Protein AF-A0AA40RXY9-F1 (afdb_monomer)

Organism: Stutzerimonas stutzeri (NCBI:txid316)

pLDDT: mean 87.73, std 3.66, range [74.12, 93.94]

Nearest PDB structures (foldseek):
  8w6g-assembly1_B  TM=5.793E-01  e=2.146E+00  Homo sapiens

Foldseek 3Di:
DVVCVVVVPDPVCCCVPVPPPVVVVCVVQVVLCVVLQVVLVVCVVVCVLVVLLVVLLVVCLVPLPVSLVVLLQVLLVVLLADDGDSVLSNSCSRSLSNNVSSPNDNVCSVVSNVLSNVLSCQNYPVNVVVVCVVVVVDDPDPVSVVVSNVSSVVSD

Sequence (156 aa):
ILWSVIGLIPFNQVIQNVIAKPALNYGPTIIYIVFGSWFGRVLVDSGIAGSISAQTQKVGRKAPVLAAILVVLVTALIFSSAYGVGSVIAIGVILIPILLSIGVPKKVAIPAFTMAIGAPMYINVVLFNQIKAFFPSVNFSGKYLVFGLVAMSVQL

Structure (mmCIF, N/CA/C/O backbone):
data_AF-A0AA40RXY9-F1
#
_entry.id   AF-A0AA40RXY9-F1
#
loop_
_atom_site.group_PDB
_atom_site.id
_atom_site.type_symbol
_atom_site.label_atom_id
_atom_site.label_alt_id
_atom_site.label_comp_id
_atom_site.label_asym_id
_atom_site.label_entity_id
_atom_site.label_seq_id
_atom_site.pdbx_PDB_ins_code
_atom_site.Cartn_x
_atom_site.Cartn_y
_atom_site.Cartn_z
_atom_site.occupancy
_atom_site.B_iso_or_equiv
_atom_site.auth_seq_id
_atom_site.auth_comp_id
_atom_site.auth_asym_id
_atom_site.auth_atom_id
_atom_site.pdbx_PDB_model_num
ATOM 1 N N . ILE A 1 1 ? 15.538 -11.450 -19.236 1.00 74.12 1 ILE A N 1
ATOM 2 C CA . ILE A 1 1 ? 16.587 -12.419 -19.643 1.00 74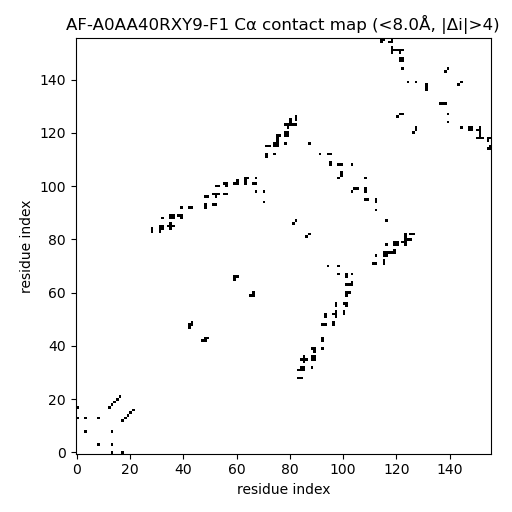.12 1 ILE A CA 1
ATOM 3 C C . ILE A 1 1 ? 16.067 -13.343 -20.739 1.00 74.12 1 ILE A C 1
ATOM 5 O O . ILE A 1 1 ? 16.526 -13.194 -21.859 1.00 74.12 1 ILE A O 1
ATOM 9 N N . LEU A 1 2 ? 15.067 -14.199 -20.484 1.00 80.38 2 LEU A N 1
ATOM 10 C CA . LEU A 1 2 ? 14.504 -15.103 -21.507 1.00 80.38 2 LEU A CA 1
ATOM 11 C C . LEU A 1 2 ? 14.048 -14.361 -22.783 1.00 80.38 2 LEU A C 1
ATOM 13 O O . LEU A 1 2 ? 14.459 -14.700 -23.885 1.00 80.38 2 LEU A O 1
ATOM 17 N N . TRP A 1 3 ? 13.306 -13.262 -22.619 1.00 78.12 3 TRP A N 1
ATOM 18 C CA . TRP A 1 3 ? 12.882 -12.381 -23.717 1.00 78.12 3 TRP A CA 1
ATOM 19 C C . TRP A 1 3 ? 14.036 -11.738 -24.497 1.00 78.12 3 TRP A C 1
ATOM 21 O O . TRP A 1 3 ? 13.909 -11.478 -25.686 1.00 78.12 3 TRP A O 1
ATOM 31 N N . SER A 1 4 ? 15.176 -11.505 -23.845 1.00 80.19 4 SER A N 1
ATOM 32 C CA . SER A 1 4 ? 16.367 -10.924 -24.472 1.00 80.19 4 SER A CA 1
ATOM 33 C C . SER A 1 4 ? 17.109 -11.944 -25.338 1.00 80.19 4 SER A C 1
ATOM 35 O O . SER A 1 4 ? 17.674 -11.573 -26.361 1.00 80.19 4 SER A O 1
ATOM 37 N N . VAL A 1 5 ? 17.065 -13.223 -24.941 1.00 78.69 5 VAL A N 1
ATOM 38 C CA . VAL A 1 5 ? 17.595 -14.352 -25.719 1.00 78.69 5 VAL A CA 1
ATOM 39 C C . VAL A 1 5 ? 16.705 -14.622 -26.934 1.00 78.69 5 VAL A C 1
ATOM 41 O O . VAL A 1 5 ? 17.213 -14.735 -28.043 1.00 78.69 5 VAL A O 1
ATOM 44 N N . ILE A 1 6 ? 15.380 -14.642 -26.745 1.00 85.44 6 ILE A N 1
ATOM 45 C CA . ILE A 1 6 ? 14.402 -14.817 -27.834 1.00 85.44 6 ILE A CA 1
ATOM 46 C C . ILE A 1 6 ? 14.488 -13.663 -28.845 1.00 85.44 6 ILE A C 1
ATOM 48 O O . ILE A 1 6 ? 14.419 -13.889 -30.047 1.00 85.44 6 ILE A O 1
ATOM 52 N N . GLY A 1 7 ? 14.680 -12.430 -28.370 1.00 83.88 7 GLY A N 1
ATOM 53 C CA . GLY A 1 7 ? 14.828 -11.244 -29.217 1.00 83.88 7 GLY A CA 1
ATOM 54 C C . GLY A 1 7 ? 16.205 -11.068 -29.866 1.00 83.88 7 GLY A C 1
ATOM 55 O O . GLY A 1 7 ? 16.419 -10.032 -30.487 1.00 83.88 7 GLY A O 1
ATOM 56 N N . LEU A 1 8 ? 17.138 -12.020 -29.695 1.00 85.00 8 LEU A N 1
ATOM 57 C CA . LEU A 1 8 ? 18.510 -11.974 -30.233 1.00 85.00 8 LEU A CA 1
ATOM 58 C C . LEU A 1 8 ? 19.233 -10.640 -29.951 1.00 85.00 8 LEU A C 1
ATOM 60 O O . LEU A 1 8 ? 19.991 -10.127 -30.775 1.00 85.00 8 LEU A O 1
ATOM 64 N N . ILE A 1 9 ? 18.988 -10.057 -28.774 1.00 84.19 9 ILE A N 1
ATOM 65 C CA . ILE A 1 9 ? 19.540 -8.750 -28.408 1.00 84.19 9 ILE A CA 1
ATOM 66 C C . ILE A 1 9 ? 21.034 -8.912 -28.072 1.00 84.19 9 I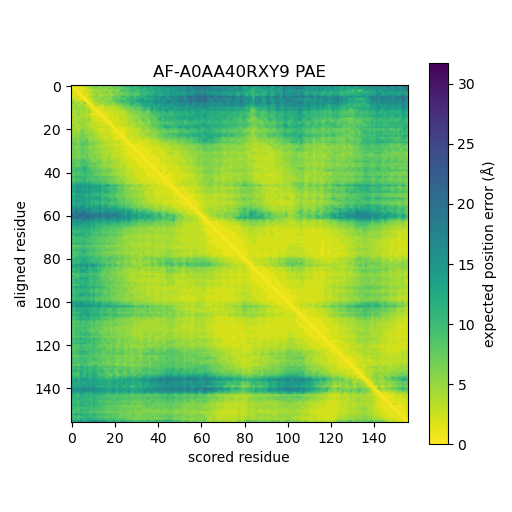LE A C 1
ATOM 68 O O . ILE A 1 9 ? 21.384 -9.814 -27.304 1.00 84.19 9 ILE A O 1
ATOM 72 N N . PRO A 1 10 ? 21.930 -8.034 -28.572 1.00 89.19 10 PRO A N 1
ATOM 73 C CA . PRO A 1 10 ? 23.359 -8.113 -28.284 1.00 89.19 10 PRO A CA 1
ATOM 74 C C . PRO A 1 10 ? 23.661 -8.135 -26.783 1.00 89.19 10 PRO A C 1
ATOM 76 O O . PRO A 1 10 ? 23.123 -7.327 -26.023 1.00 89.19 10 PRO A O 1
ATOM 79 N N . PHE A 1 11 ? 24.587 -8.999 -26.357 1.00 82.94 11 PHE A N 1
ATOM 80 C CA . PHE A 1 11 ? 24.911 -9.213 -24.939 1.00 82.94 11 PHE A CA 1
ATOM 81 C C . PHE A 1 11 ? 25.233 -7.914 -24.183 1.00 82.94 11 PHE A C 1
ATOM 83 O O . PHE A 1 11 ? 24.727 -7.690 -23.084 1.00 82.94 11 PHE A O 1
ATOM 90 N N . ASN A 1 12 ? 25.998 -7.010 -24.803 1.00 84.44 12 ASN A N 1
ATOM 91 C CA . ASN A 1 12 ? 26.328 -5.714 -24.207 1.00 84.44 12 ASN A CA 1
ATOM 92 C C . ASN A 1 12 ? 25.075 -4.849 -23.956 1.00 84.44 12 ASN A C 1
ATOM 94 O O . ASN A 1 12 ? 24.946 -4.221 -22.908 1.00 84.44 12 ASN A O 1
ATOM 98 N N . GLN A 1 13 ? 24.102 -4.864 -24.874 1.00 84.62 13 GLN A N 1
ATOM 99 C CA . GLN A 1 13 ? 22.838 -4.150 -24.678 1.00 84.62 13 GLN A CA 1
ATOM 100 C C . GLN A 1 13 ? 21.972 -4.798 -23.598 1.00 84.62 13 GLN A C 1
ATOM 102 O O . GLN A 1 13 ? 21.300 -4.083 -22.858 1.00 84.62 13 GLN A O 1
ATOM 107 N N . VAL A 1 14 ? 22.002 -6.127 -23.468 1.00 84.69 14 VAL A N 1
ATOM 108 C CA . VAL A 1 14 ? 21.292 -6.827 -22.389 1.00 84.69 14 VAL A CA 1
ATOM 109 C C . VAL A 1 14 ? 21.857 -6.423 -21.030 1.00 84.69 14 VAL A C 1
ATOM 111 O O . VAL A 1 14 ? 21.096 -6.022 -20.151 1.00 84.69 14 VAL A O 1
ATOM 114 N N . ILE A 1 15 ? 23.181 -6.448 -20.857 1.00 85.25 15 ILE A N 1
ATOM 115 C CA . ILE A 1 15 ? 23.797 -6.042 -19.589 1.00 85.25 15 ILE A CA 1
ATOM 116 C C . ILE A 1 15 ? 23.478 -4.581 -19.264 1.00 85.25 15 ILE A C 1
ATOM 118 O O . ILE A 1 15 ? 23.035 -4.285 -18.156 1.00 85.25 15 ILE A O 1
ATOM 122 N N . GLN A 1 16 ? 23.640 -3.671 -20.224 1.00 86.12 16 GLN A N 1
ATOM 123 C CA . GLN A 1 16 ? 23.435 -2.246 -19.971 1.00 86.12 16 GLN A CA 1
ATOM 124 C C . GLN A 1 16 ? 21.954 -1.903 -19.754 1.00 86.12 16 GLN A C 1
ATOM 126 O O . GLN A 1 16 ? 21.600 -1.319 -18.733 1.00 86.12 16 GLN A O 1
ATOM 131 N N . ASN A 1 17 ? 21.069 -2.284 -20.678 1.00 84.50 17 ASN A N 1
ATOM 132 C CA . ASN A 1 17 ? 19.687 -1.795 -20.698 1.00 84.50 17 ASN A CA 1
ATOM 133 C C . ASN A 1 17 ? 18.701 -2.670 -19.918 1.00 84.50 17 ASN A C 1
ATOM 135 O O . ASN A 1 17 ? 17.682 -2.153 -19.466 1.00 84.50 17 ASN A O 1
ATOM 139 N N . VAL A 1 18 ? 18.972 -3.969 -19.759 1.00 83.88 18 VAL A N 1
ATOM 140 C CA . VAL A 1 18 ? 18.055 -4.897 -19.069 1.00 83.88 18 VAL A CA 1
ATOM 141 C C . VAL A 1 18 ? 18.478 -5.130 -17.622 1.00 83.88 18 VAL A C 1
ATOM 143 O O . VAL A 1 18 ? 17.616 -5.326 -16.771 1.00 83.88 18 VAL A O 1
ATOM 146 N N . ILE A 1 19 ? 19.781 -5.101 -17.327 1.00 84.50 19 ILE A N 1
ATOM 147 C CA . ILE A 1 19 ? 20.300 -5.411 -15.988 1.00 84.50 19 ILE A CA 1
ATOM 148 C C . ILE A 1 19 ? 20.710 -4.133 -15.247 1.00 84.50 19 ILE A C 1
ATOM 150 O O . ILE A 1 19 ? 20.128 -3.812 -14.214 1.00 84.50 19 ILE A O 1
ATOM 154 N N . ALA A 1 20 ? 21.679 -3.379 -15.772 1.00 87.38 20 ALA A N 1
ATOM 155 C CA . ALA A 1 20 ? 22.292 -2.271 -15.040 1.00 87.38 20 ALA A CA 1
ATOM 156 C C . ALA A 1 20 ? 21.364 -1.054 -14.899 1.00 87.38 20 ALA A C 1
ATOM 158 O O . ALA A 1 20 ? 21.137 -0.567 -13.792 1.00 87.38 20 ALA A O 1
ATOM 159 N N . LYS A 1 21 ? 20.790 -0.565 -16.004 1.00 87.94 21 LYS A N 1
ATOM 160 C CA . LYS A 1 21 ? 19.987 0.671 -16.013 1.00 87.94 21 LYS A CA 1
ATOM 161 C C . LYS A 1 21 ? 18.729 0.587 -15.133 1.00 87.94 21 LYS A C 1
ATOM 163 O O . LYS A 1 21 ? 18.507 1.514 -14.355 1.00 87.94 21 LYS A O 1
ATOM 168 N N . PRO A 1 22 ? 17.930 -0.500 -15.168 1.00 83.50 22 PRO A N 1
ATOM 169 C CA . PRO A 1 22 ? 16.787 -0.642 -14.266 1.00 83.50 22 PRO A CA 1
ATOM 170 C C . PRO A 1 22 ? 17.202 -0.743 -12.795 1.00 83.50 22 PRO A C 1
ATOM 172 O O . PRO A 1 22 ? 16.541 -0.152 -11.947 1.00 83.50 22 PRO A O 1
ATOM 175 N N . ALA A 1 23 ? 18.310 -1.434 -12.493 1.00 84.81 23 ALA A N 1
ATOM 176 C CA . ALA A 1 23 ? 18.828 -1.538 -11.129 1.00 84.81 23 ALA A CA 1
ATOM 177 C C . ALA A 1 23 ? 19.258 -0.169 -10.575 1.00 84.81 23 ALA A C 1
ATOM 179 O O . ALA A 1 23 ? 18.910 0.175 -9.447 1.00 84.81 23 ALA A O 1
ATOM 180 N N . LEU A 1 24 ? 19.941 0.648 -11.384 1.00 86.75 24 LEU A N 1
ATOM 181 C CA . LEU A 1 24 ? 20.336 2.010 -11.009 1.00 86.75 24 LEU A CA 1
ATOM 182 C C . LEU A 1 24 ? 19.120 2.929 -10.810 1.00 86.75 24 LEU A C 1
ATOM 184 O O . LEU A 1 24 ? 19.065 3.689 -9.844 1.00 86.75 24 LEU A O 1
ATOM 188 N N . ASN A 1 25 ? 18.104 2.805 -11.666 1.00 86.69 25 ASN A N 1
ATOM 189 C CA . ASN A 1 25 ? 16.864 3.576 -11.556 1.00 86.69 25 ASN A CA 1
ATOM 190 C C . ASN A 1 25 ? 15.996 3.172 -10.349 1.00 86.69 25 ASN A C 1
ATOM 192 O O . ASN A 1 25 ? 15.025 3.860 -10.043 1.00 86.69 25 ASN A O 1
ATOM 196 N N . TYR A 1 26 ? 16.335 2.085 -9.649 1.00 84.62 26 TYR A N 1
ATOM 197 C CA . TYR A 1 26 ? 15.623 1.631 -8.454 1.00 84.62 26 TYR A CA 1
ATOM 198 C C . TYR A 1 26 ? 16.056 2.361 -7.170 1.00 84.62 26 TYR A C 1
ATOM 200 O O . TYR A 1 26 ? 15.415 2.212 -6.129 1.00 84.62 26 TYR A O 1
ATOM 208 N N . GLY A 1 27 ? 17.109 3.187 -7.233 1.00 86.69 27 GLY A N 1
ATOM 209 C CA . GLY A 1 27 ? 17.622 3.966 -6.100 1.00 86.69 27 GLY A CA 1
ATOM 210 C C . GLY A 1 27 ? 16.554 4.774 -5.341 1.00 86.69 27 GLY A C 1
ATOM 211 O O . GLY A 1 27 ? 16.456 4.620 -4.122 1.00 86.69 27 GLY A O 1
ATOM 212 N N . PRO A 1 28 ? 15.697 5.572 -6.014 1.00 85.19 28 PRO A N 1
ATOM 213 C CA . PRO A 1 28 ? 14.613 6.302 -5.352 1.00 85.19 28 PRO A CA 1
ATOM 214 C C . PRO A 1 28 ? 13.651 5.383 -4.587 1.00 85.19 28 PRO A C 1
ATOM 216 O O . PRO A 1 28 ? 13.280 5.675 -3.452 1.00 85.19 28 PRO A O 1
ATOM 219 N N . THR A 1 29 ? 13.305 4.228 -5.164 1.00 83.62 29 THR A N 1
ATOM 220 C CA . THR A 1 29 ? 12.451 3.229 -4.508 1.00 83.62 29 THR A CA 1
ATOM 221 C C . THR A 1 29 ? 13.097 2.684 -3.238 1.00 83.62 29 THR A C 1
ATOM 223 O O . THR A 1 29 ? 12.420 2.562 -2.218 1.00 83.62 29 THR A O 1
ATOM 226 N N . ILE A 1 30 ? 14.403 2.399 -3.266 1.00 86.50 30 ILE A N 1
ATOM 227 C CA . ILE A 1 30 ? 15.154 1.936 -2.088 1.00 86.50 30 ILE A CA 1
ATOM 228 C C . ILE A 1 30 ? 15.091 2.984 -0.974 1.00 86.50 30 ILE A C 1
ATOM 230 O O . ILE A 1 30 ? 14.794 2.640 0.169 1.00 86.50 30 ILE A O 1
ATOM 234 N N . ILE A 1 31 ? 15.294 4.263 -1.302 1.00 88.50 31 ILE A N 1
ATOM 235 C CA . ILE A 1 31 ? 15.209 5.366 -0.335 1.00 88.50 31 ILE A CA 1
ATOM 236 C C . ILE A 1 31 ? 13.813 5.417 0.302 1.00 88.50 31 ILE A C 1
ATOM 238 O O . ILE A 1 31 ? 13.699 5.474 1.527 1.00 88.50 31 ILE A O 1
ATOM 242 N N . TYR A 1 32 ? 12.744 5.324 -0.496 1.00 84.81 32 TYR A N 1
ATOM 243 C CA . TYR A 1 32 ? 11.376 5.293 0.032 1.00 84.81 32 TYR A CA 1
ATOM 244 C C . TYR A 1 32 ? 11.112 4.095 0.945 1.00 84.81 32 TYR A C 1
ATOM 246 O O . TYR A 1 32 ? 10.399 4.238 1.937 1.00 84.81 32 TYR A O 1
ATOM 254 N N . ILE A 1 33 ? 11.686 2.928 0.643 1.00 86.56 33 ILE A N 1
ATOM 255 C CA . ILE A 1 33 ? 11.562 1.739 1.494 1.00 86.56 33 ILE A CA 1
ATOM 256 C C . ILE A 1 33 ? 12.292 1.951 2.821 1.00 86.56 33 ILE A C 1
ATOM 258 O O . ILE A 1 33 ? 11.717 1.659 3.868 1.00 86.56 33 ILE A O 1
ATOM 262 N N . VAL A 1 34 ? 13.519 2.480 2.799 1.00 89.62 34 VAL A N 1
ATOM 263 C CA . VAL A 1 34 ? 14.312 2.737 4.012 1.00 89.62 34 VAL A CA 1
ATOM 264 C C . VAL A 1 34 ? 13.589 3.722 4.928 1.00 89.62 34 VAL A C 1
ATOM 266 O O . VAL A 1 34 ? 13.314 3.395 6.083 1.00 89.62 34 VAL A O 1
ATOM 269 N N . PHE A 1 35 ? 13.205 4.893 4.412 1.00 88.62 35 PHE A N 1
ATOM 270 C CA . PHE A 1 35 ? 12.514 5.904 5.214 1.00 88.62 35 PHE A CA 1
ATOM 271 C C . PHE A 1 35 ? 11.101 5.479 5.612 1.00 88.62 35 PHE A C 1
ATOM 273 O O . PHE A 1 35 ? 10.697 5.717 6.747 1.00 88.62 35 PHE A O 1
ATOM 280 N N . GLY A 1 36 ? 10.362 4.809 4.724 1.00 86.44 36 GLY A N 1
ATOM 281 C CA . GLY A 1 36 ? 9.029 4.291 5.029 1.00 86.44 36 GLY A CA 1
ATOM 282 C C . GLY A 1 36 ? 9.056 3.238 6.137 1.00 86.44 36 GLY A C 1
ATOM 283 O O . GLY A 1 36 ? 8.242 3.291 7.056 1.00 86.44 36 GLY A O 1
ATOM 284 N N . SER A 1 37 ? 10.028 2.323 6.097 1.00 88.25 37 SER A N 1
ATOM 285 C CA . SER A 1 37 ? 10.210 1.291 7.128 1.00 88.25 37 SER A CA 1
ATOM 286 C C . SER A 1 37 ? 10.654 1.890 8.457 1.00 88.25 37 SER A C 1
ATOM 288 O O . SER A 1 37 ? 10.120 1.521 9.502 1.00 88.25 37 SER A O 1
ATOM 290 N N . TRP A 1 38 ? 11.594 2.840 8.427 1.00 90.69 38 TRP A N 1
ATOM 291 C CA . TRP A 1 38 ? 12.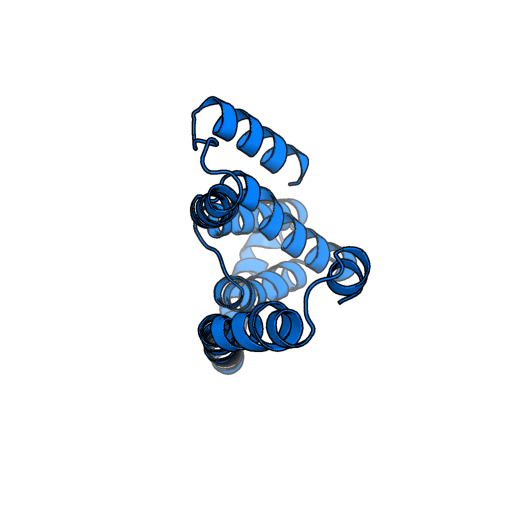051 3.540 9.625 1.00 90.69 38 TRP A CA 1
ATOM 292 C C . TRP A 1 38 ? 10.921 4.342 10.277 1.00 90.69 38 TRP A C 1
ATOM 294 O O . TRP A 1 38 ? 10.656 4.164 11.463 1.00 90.69 38 TRP A O 1
ATOM 304 N N . PHE A 1 39 ? 10.189 5.149 9.504 1.00 86.25 39 PHE A N 1
ATOM 305 C CA . PHE A 1 39 ? 9.039 5.902 10.005 1.00 86.25 39 PHE A CA 1
ATOM 306 C C . PHE A 1 39 ? 7.935 4.979 10.532 1.00 86.25 39 PHE A C 1
ATOM 308 O O . PHE A 1 39 ? 7.408 5.202 11.621 1.00 86.25 39 PHE A O 1
ATOM 315 N N . GLY A 1 40 ? 7.634 3.894 9.813 1.00 86.38 40 GLY A N 1
ATOM 316 C CA . GLY A 1 40 ? 6.720 2.860 10.289 1.00 86.38 40 GLY A CA 1
ATOM 317 C C . GLY A 1 40 ? 7.152 2.300 11.646 1.00 86.38 40 GLY A C 1
ATOM 318 O O . GLY A 1 40 ? 6.337 2.187 12.557 1.00 86.38 40 GLY A O 1
ATOM 319 N N . ARG A 1 41 ? 8.447 2.026 11.837 1.00 89.06 41 ARG A N 1
ATOM 320 C CA . ARG A 1 41 ? 8.965 1.564 13.128 1.00 89.06 41 ARG A CA 1
ATOM 321 C C . ARG A 1 41 ? 8.827 2.621 14.224 1.00 89.06 41 ARG A C 1
ATOM 323 O O . ARG A 1 41 ? 8.383 2.280 15.316 1.00 89.06 41 ARG A O 1
ATOM 330 N N . VAL A 1 42 ? 9.103 3.890 13.925 1.00 91.06 42 VAL A N 1
ATOM 331 C CA . VAL A 1 42 ? 8.909 5.005 14.867 1.00 91.06 42 VAL A CA 1
ATOM 332 C C . VAL A 1 42 ? 7.451 5.099 15.332 1.00 91.06 42 VAL A C 1
ATOM 334 O O . VAL A 1 42 ? 7.204 5.286 16.522 1.00 91.06 42 VAL A O 1
ATOM 337 N N . LEU A 1 43 ? 6.471 4.914 14.442 1.00 88.06 43 LEU A N 1
ATOM 338 C CA . LEU A 1 43 ? 5.045 4.908 14.807 1.00 88.06 43 LEU A CA 1
ATOM 339 C C . LEU A 1 43 ? 4.666 3.761 15.756 1.00 88.06 43 LEU A C 1
ATOM 341 O O . LEU A 1 43 ? 3.769 3.918 16.589 1.00 88.06 43 LEU A O 1
ATOM 345 N N . VAL A 1 44 ? 5.338 2.613 15.632 1.00 87.38 44 VAL A N 1
ATOM 346 C CA . VAL A 1 44 ? 5.151 1.464 16.528 1.00 87.38 44 VAL A CA 1
ATOM 347 C C . VAL A 1 44 ? 5.826 1.718 17.873 1.00 87.38 44 VAL A C 1
ATOM 349 O O . VAL A 1 44 ? 5.174 1.596 18.907 1.00 87.38 44 VAL A O 1
ATOM 352 N N . ASP A 1 45 ? 7.099 2.114 17.863 1.00 91.25 45 ASP A N 1
ATOM 353 C CA . ASP A 1 45 ? 7.911 2.280 19.075 1.00 91.25 45 ASP A CA 1
ATOM 354 C C . ASP A 1 45 ? 7.443 3.448 19.948 1.00 91.25 45 ASP A C 1
ATOM 356 O O . ASP A 1 45 ? 7.503 3.373 21.171 1.00 91.25 45 ASP A O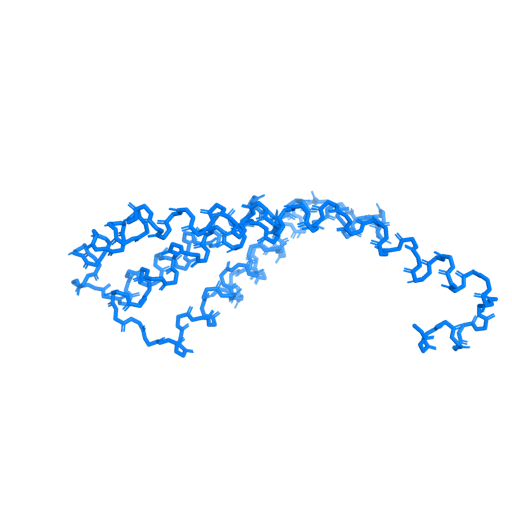 1
ATOM 360 N N . SER A 1 46 ? 6.905 4.504 19.335 1.00 92.44 46 SER A N 1
ATOM 361 C CA . SER A 1 46 ? 6.294 5.633 20.052 1.00 92.44 46 SER A CA 1
ATOM 362 C C . SER A 1 46 ? 4.929 5.311 20.673 1.00 92.44 46 SER A C 1
ATOM 364 O O . SER A 1 46 ? 4.378 6.130 21.404 1.00 92.44 46 SER A O 1
ATOM 366 N N . GLY A 1 47 ? 4.337 4.153 20.363 1.00 88.69 47 GLY A N 1
ATOM 367 C CA . GLY A 1 47 ? 3.000 3.784 20.829 1.00 88.69 47 GLY A CA 1
ATOM 368 C C . GLY A 1 47 ? 1.848 4.498 20.108 1.00 88.69 47 GLY A C 1
ATOM 369 O O . GLY A 1 47 ? 0.688 4.246 20.441 1.00 88.69 47 GLY A O 1
ATOM 370 N N . ILE A 1 48 ? 2.123 5.335 19.098 1.00 88.38 48 ILE A N 1
ATOM 371 C CA . ILE A 1 48 ? 1.096 6.035 18.306 1.00 88.38 48 ILE A CA 1
ATOM 372 C C . ILE A 1 48 ? 0.191 5.032 17.582 1.00 88.38 48 ILE A C 1
ATOM 374 O O . ILE A 1 48 ? -1.032 5.131 17.652 1.00 88.38 48 ILE A O 1
ATOM 378 N N . ALA A 1 49 ? 0.767 4.021 16.925 1.00 85.38 49 ALA A N 1
ATOM 379 C CA . ALA A 1 49 ? -0.027 2.990 16.254 1.00 85.38 49 ALA A CA 1
ATOM 380 C C . ALA A 1 49 ? -0.932 2.231 17.248 1.00 85.38 49 ALA A C 1
ATOM 382 O O . ALA A 1 49 ? -2.093 1.939 16.953 1.00 85.38 49 ALA A O 1
ATOM 383 N N . GLY A 1 50 ? -0.423 1.968 18.457 1.00 87.19 50 GLY A N 1
ATOM 384 C CA . GLY A 1 50 ? -1.173 1.315 19.530 1.00 87.19 50 GLY A CA 1
ATOM 385 C C . GLY A 1 50 ? -2.332 2.165 20.057 1.00 87.19 50 GLY A C 1
ATOM 386 O O . GLY A 1 50 ? -3.436 1.648 20.234 1.00 87.19 50 GLY A O 1
ATOM 387 N N . SER A 1 51 ? -2.119 3.467 20.261 1.00 89.25 51 SER A N 1
ATOM 388 C CA . SER A 1 51 ? -3.155 4.379 20.760 1.00 89.25 51 SER A CA 1
ATOM 389 C C . SER A 1 51 ? -4.285 4.579 19.747 1.00 89.25 51 SER A C 1
ATOM 391 O O . SER A 1 51 ? -5.459 4.493 20.119 1.00 89.25 51 SER A O 1
ATOM 393 N N . ILE A 1 52 ? -3.954 4.738 18.459 1.00 88.69 52 ILE A N 1
ATOM 394 C CA . ILE A 1 52 ? -4.938 4.799 17.367 1.00 88.69 52 ILE A CA 1
ATOM 395 C C . ILE A 1 52 ? -5.739 3.492 17.305 1.00 88.69 52 ILE A C 1
ATOM 397 O O . ILE A 1 52 ? -6.970 3.526 17.200 1.00 88.69 52 ILE A O 1
ATOM 401 N N . SER A 1 53 ? -5.068 2.340 17.417 1.00 87.62 53 SER A N 1
ATOM 402 C CA . SER A 1 53 ? -5.741 1.039 17.400 1.00 87.62 53 SER A CA 1
ATOM 403 C C . SER A 1 53 ? -6.709 0.871 18.572 1.00 87.62 53 SER A C 1
ATOM 405 O O . SER A 1 53 ? -7.869 0.507 18.376 1.00 87.62 53 SER A O 1
ATOM 407 N N . ALA A 1 54 ? -6.281 1.220 19.788 1.00 88.06 54 ALA A N 1
ATOM 408 C CA . ALA A 1 54 ? -7.120 1.146 20.981 1.00 88.06 54 ALA A CA 1
ATOM 409 C C . ALA A 1 54 ? -8.350 2.063 20.882 1.00 88.06 54 ALA A C 1
ATOM 411 O O . ALA A 1 54 ? -9.456 1.671 21.262 1.00 88.06 54 ALA A O 1
ATOM 412 N N . GLN A 1 55 ? -8.186 3.274 20.345 1.00 88.56 55 GLN A N 1
ATOM 413 C CA . GLN A 1 55 ? -9.299 4.202 20.159 1.00 88.56 55 GLN A CA 1
ATOM 414 C C . GLN A 1 55 ? -10.279 3.700 19.095 1.00 88.56 55 GLN A C 1
ATOM 416 O O . GLN A 1 55 ? -11.493 3.708 19.311 1.00 88.56 55 GLN A O 1
ATOM 421 N N . THR A 1 56 ? -9.759 3.188 17.981 1.00 85.12 56 THR A N 1
ATOM 422 C CA . THR A 1 56 ? -10.586 2.620 16.912 1.00 85.12 56 THR A CA 1
ATOM 423 C C . THR A 1 56 ? -11.325 1.376 17.393 1.00 85.12 56 THR A C 1
ATOM 425 O O . THR A 1 56 ? -12.499 1.206 17.081 1.00 85.12 56 THR A O 1
ATOM 428 N N . GLN A 1 57 ? -10.701 0.548 18.234 1.00 85.75 57 GLN A N 1
ATOM 429 C CA . GLN A 1 57 ? -11.354 -0.593 18.871 1.00 85.75 57 GLN A CA 1
ATOM 430 C C . GLN A 1 57 ? -12.525 -0.160 19.759 1.00 85.75 57 GLN A C 1
ATOM 432 O O . GLN A 1 57 ? -13.603 -0.744 19.665 1.00 85.75 57 GLN A O 1
ATOM 437 N N . LYS A 1 58 ? -12.357 0.874 20.595 1.00 86.19 58 LYS A N 1
ATOM 438 C CA . LYS A 1 58 ? -13.437 1.375 21.467 1.00 86.19 58 LYS A CA 1
ATOM 439 C C . LYS A 1 58 ? -14.676 1.793 20.672 1.00 86.19 58 LYS A C 1
ATOM 441 O O . LYS A 1 58 ? -15.793 1.514 21.102 1.00 86.19 58 LYS A O 1
ATOM 446 N N . VAL A 1 59 ? -14.478 2.436 19.521 1.00 86.12 59 VAL A N 1
ATOM 447 C CA . VAL A 1 59 ? -15.568 2.915 18.658 1.00 86.12 59 VAL A CA 1
ATOM 448 C C . VAL A 1 59 ? -16.129 1.784 17.784 1.00 86.12 59 VAL A C 1
ATOM 450 O O . VAL A 1 59 ? -17.342 1.608 17.695 1.00 86.12 59 VAL A O 1
ATOM 453 N N . GLY A 1 60 ? -15.256 0.980 17.177 1.00 82.50 60 GLY A N 1
ATOM 454 C CA . GLY A 1 60 ? -15.600 -0.039 16.184 1.00 82.50 60 GLY A CA 1
ATOM 455 C C . GLY A 1 60 ? -16.121 -1.358 16.755 1.00 82.50 60 GLY A C 1
ATOM 456 O O . GLY A 1 60 ? -16.807 -2.091 16.046 1.00 82.50 60 GLY A O 1
ATOM 457 N N . ARG A 1 61 ? -15.874 -1.668 18.038 1.00 80.81 61 ARG A N 1
ATOM 458 C CA . ARG A 1 61 ? -16.273 -2.953 18.648 1.00 80.81 61 ARG A CA 1
ATOM 459 C C . ARG A 1 61 ? -17.786 -3.192 18.654 1.00 80.81 61 ARG A C 1
ATOM 461 O O . ARG A 1 61 ? -18.206 -4.344 18.690 1.00 80.81 61 ARG A O 1
ATOM 468 N N . LYS A 1 62 ? -18.607 -2.137 18.599 1.00 86.19 62 LYS A N 1
ATOM 469 C CA . LYS A 1 62 ? -20.076 -2.261 18.529 1.00 86.19 62 LYS A CA 1
ATOM 470 C C . LYS A 1 62 ? -20.565 -2.840 17.196 1.00 86.19 62 LYS A C 1
ATOM 472 O O . LYS A 1 62 ? -21.604 -3.486 17.169 1.00 86.19 62 LYS A O 1
ATOM 477 N N . ALA A 1 63 ? -19.826 -2.616 16.110 1.00 87.75 63 ALA A N 1
ATOM 478 C CA . ALA A 1 63 ? -20.158 -3.092 14.771 1.00 87.75 63 ALA A CA 1
ATOM 479 C C . ALA A 1 63 ? -18.862 -3.428 14.005 1.00 87.75 63 ALA A C 1
ATOM 481 O O . ALA A 1 63 ? -18.467 -2.684 13.104 1.00 87.75 63 ALA A O 1
ATOM 482 N N . PRO A 1 64 ? -18.175 -4.535 14.354 1.00 85.00 64 PRO A N 1
ATOM 483 C CA . PRO A 1 64 ? -16.831 -4.832 13.853 1.00 85.00 64 PRO A CA 1
ATOM 484 C C . PRO A 1 64 ? -16.789 -5.036 12.334 1.00 85.00 64 PRO A C 1
ATOM 486 O O . PRO A 1 64 ? -15.823 -4.641 11.687 1.00 85.00 64 PRO A O 1
ATOM 489 N N . VAL A 1 65 ? -17.857 -5.586 11.747 1.00 87.44 65 VAL A N 1
ATOM 490 C CA . VAL A 1 65 ? -17.986 -5.751 10.289 1.00 87.44 65 VAL A CA 1
ATOM 491 C C . VAL A 1 65 ? -18.078 -4.393 9.591 1.00 87.44 65 VAL A C 1
ATOM 493 O O . VAL A 1 65 ? -17.347 -4.142 8.637 1.00 87.44 65 VAL A O 1
ATOM 496 N N . LEU A 1 66 ? -18.921 -3.488 10.098 1.00 89.50 66 LEU A N 1
ATOM 497 C CA . LEU A 1 66 ? -19.070 -2.146 9.532 1.00 89.50 66 LEU A CA 1
ATOM 498 C C . LEU A 1 66 ? -17.767 -1.345 9.669 1.00 89.50 66 LEU A C 1
ATOM 500 O O . LEU A 1 66 ? -17.345 -0.678 8.729 1.00 89.50 66 LEU A O 1
ATOM 504 N N . ALA A 1 67 ? -17.098 -1.457 10.820 1.00 90.44 67 ALA A N 1
ATOM 505 C CA . ALA A 1 67 ? -15.806 -0.825 11.054 1.00 90.44 67 ALA A CA 1
ATOM 506 C C . ALA A 1 67 ? -14.733 -1.343 10.083 1.00 90.44 67 ALA A C 1
ATOM 508 O O . ALA A 1 67 ? -13.981 -0.545 9.530 1.00 90.44 67 ALA A O 1
ATOM 509 N N . ALA A 1 68 ? -14.688 -2.653 9.820 1.00 90.31 68 ALA A N 1
ATOM 510 C CA . ALA A 1 68 ? -13.761 -3.233 8.851 1.00 90.31 68 ALA A CA 1
ATOM 511 C C . ALA A 1 68 ? -14.006 -2.705 7.428 1.00 90.31 68 ALA A C 1
ATOM 513 O O . ALA A 1 68 ? -13.056 -2.308 6.755 1.00 90.31 68 ALA A O 1
ATOM 514 N N . ILE A 1 69 ? -15.272 -2.631 6.997 1.00 91.75 69 ILE A N 1
ATOM 515 C CA . ILE A 1 69 ? -15.655 -2.073 5.690 1.00 91.75 69 ILE A CA 1
ATOM 516 C C . ILE A 1 6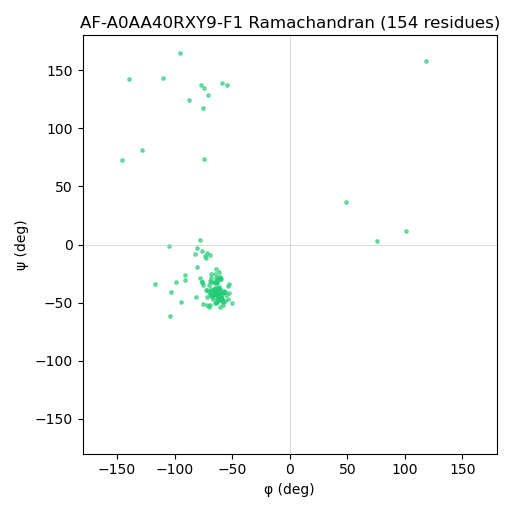9 ? -15.230 -0.603 5.582 1.00 91.75 69 ILE A C 1
ATOM 518 O O . ILE A 1 69 ? -14.642 -0.198 4.583 1.00 91.75 69 ILE A O 1
ATOM 522 N N . LEU A 1 70 ? -15.463 0.198 6.626 1.00 91.38 70 LEU A N 1
ATOM 523 C CA . LEU A 1 70 ? -15.041 1.600 6.652 1.00 91.38 70 LEU A CA 1
ATOM 524 C C . LEU A 1 70 ? -13.519 1.746 6.561 1.00 91.38 70 LEU A C 1
ATOM 526 O O . LEU A 1 70 ? -13.035 2.602 5.827 1.00 91.38 70 LEU A O 1
ATOM 530 N N . VAL A 1 71 ? -12.755 0.896 7.252 1.00 91.62 71 VAL A N 1
ATOM 531 C CA . VAL A 1 71 ? -11.287 0.903 7.165 1.00 91.62 71 VAL A CA 1
ATOM 532 C C . VAL A 1 71 ? -10.817 0.559 5.748 1.00 91.62 71 VAL A C 1
ATOM 534 O O . VAL A 1 71 ? -9.909 1.214 5.234 1.00 91.62 71 VAL A O 1
ATOM 537 N N . VAL A 1 72 ? -11.452 -0.409 5.083 1.00 93.19 72 VAL A N 1
ATOM 538 C CA . VAL A 1 72 ? -11.178 -0.755 3.676 1.00 93.19 72 VAL A CA 1
ATOM 539 C C . VAL A 1 72 ? -11.473 0.428 2.749 1.00 93.19 72 VAL A C 1
ATOM 541 O O . VAL A 1 72 ? -10.622 0.793 1.939 1.00 93.19 72 VAL A O 1
ATOM 544 N N . LEU A 1 73 ? -12.618 1.094 2.915 1.00 93.81 73 LEU A N 1
ATOM 545 C CA . LEU A 1 73 ? -12.988 2.270 2.120 1.00 93.81 73 LEU A CA 1
ATOM 546 C C . LEU A 1 73 ? -12.022 3.443 2.325 1.00 93.81 73 LEU A C 1
ATOM 548 O O . LEU A 1 73 ? -11.601 4.074 1.358 1.00 93.81 73 LEU A O 1
ATOM 552 N N . VAL A 1 74 ? -11.625 3.711 3.571 1.00 92.56 74 VAL A N 1
ATOM 553 C CA . VAL A 1 74 ? -10.628 4.743 3.891 1.00 92.56 74 VAL A CA 1
ATOM 554 C C . VAL A 1 74 ? -9.274 4.395 3.275 1.00 92.56 74 VAL A C 1
ATOM 556 O O . VAL A 1 74 ? -8.621 5.272 2.714 1.00 92.56 74 VAL A O 1
ATOM 559 N N . THR A 1 75 ? -8.867 3.123 3.317 1.00 93.31 75 THR A N 1
ATOM 560 C CA . THR A 1 75 ? -7.635 2.664 2.654 1.00 93.31 75 THR A CA 1
ATOM 561 C C . THR A 1 75 ? -7.695 2.969 1.161 1.00 93.31 75 THR A C 1
ATOM 563 O O . THR A 1 75 ? -6.781 3.587 0.620 1.00 93.31 75 THR A O 1
ATOM 566 N N . ALA A 1 76 ? -8.795 2.605 0.505 1.00 93.88 76 ALA A N 1
ATOM 567 C CA . ALA A 1 76 ? -8.966 2.838 -0.921 1.00 93.88 76 ALA A CA 1
ATOM 568 C C . ALA A 1 76 ? -8.972 4.332 -1.282 1.00 93.88 76 ALA A C 1
ATOM 570 O O . ALA A 1 76 ? -8.373 4.735 -2.277 1.00 93.88 76 ALA A O 1
ATOM 571 N N . LEU A 1 77 ? -9.576 5.176 -0.445 1.00 92.62 77 LEU A N 1
ATOM 572 C CA . LEU A 1 77 ? -9.568 6.625 -0.634 1.00 92.62 77 LEU A CA 1
ATOM 573 C C . LEU A 1 77 ? -8.160 7.221 -0.493 1.00 92.62 77 LEU A C 1
ATOM 575 O O . LEU A 1 77 ? -7.781 8.090 -1.269 1.00 92.62 77 LEU A O 1
ATOM 579 N N . ILE A 1 78 ? -7.345 6.743 0.451 1.00 92.06 78 ILE A N 1
ATOM 580 C CA . ILE A 1 78 ? -5.953 7.202 0.591 1.00 92.06 78 ILE A CA 1
ATOM 581 C C . ILE A 1 78 ? -5.144 6.851 -0.667 1.00 92.06 78 ILE A C 1
ATOM 583 O O . ILE A 1 78 ? -4.396 7.681 -1.187 1.00 92.06 78 ILE A O 1
ATOM 587 N N . PHE A 1 79 ? -5.314 5.635 -1.188 1.00 91.69 79 PHE A N 1
ATOM 588 C CA . PHE A 1 79 ? -4.564 5.143 -2.348 1.00 91.69 79 PHE A CA 1
ATOM 589 C C . PHE A 1 79 ? -5.102 5.617 -3.707 1.00 91.69 79 PHE A C 1
ATOM 591 O O . PHE A 1 79 ? -4.468 5.370 -4.734 1.00 91.69 79 PHE A O 1
ATOM 598 N N . SER A 1 80 ? -6.208 6.368 -3.749 1.00 90.19 80 SER A N 1
ATOM 599 C CA . SER A 1 80 ? -6.639 7.038 -4.986 1.00 90.19 80 SER A CA 1
ATOM 600 C C . SER A 1 80 ? -5.686 8.159 -5.402 1.00 90.19 80 SER A C 1
ATOM 602 O O . SER A 1 80 ? -5.591 8.473 -6.587 1.00 90.19 80 SER A O 1
ATOM 604 N N . SER A 1 81 ? -4.959 8.744 -4.445 1.00 86.75 81 SER A N 1
ATOM 605 C CA . SER A 1 81 ? -3.946 9.778 -4.689 1.00 86.75 81 SER A CA 1
ATOM 606 C C . SER A 1 81 ? -2.536 9.342 -4.285 1.00 86.75 81 SER A C 1
ATOM 608 O O . SER A 1 81 ? -1.573 9.705 -4.959 1.00 86.75 81 SER A O 1
ATOM 610 N N . ALA A 1 82 ? -2.389 8.537 -3.229 1.00 87.62 82 ALA A N 1
ATOM 611 C CA . ALA A 1 82 ? -1.090 8.038 -2.796 1.00 87.62 82 ALA A CA 1
ATOM 612 C C . ALA A 1 82 ? -0.594 6.891 -3.691 1.00 87.62 82 ALA A C 1
ATOM 614 O O . ALA A 1 82 ? -1.342 5.974 -4.025 1.00 87.62 82 ALA A O 1
ATOM 615 N N . TYR A 1 83 ? 0.692 6.910 -4.043 1.00 84.88 83 TYR A N 1
ATOM 616 C CA . TYR A 1 83 ? 1.358 5.827 -4.764 1.00 84.88 83 TYR A CA 1
ATOM 617 C C . TYR A 1 83 ? 2.765 5.605 -4.211 1.00 84.88 83 TYR A C 1
ATOM 619 O O . TYR A 1 83 ? 3.476 6.559 -3.898 1.00 84.88 83 TYR A O 1
ATOM 627 N N . GLY A 1 84 ? 3.185 4.342 -4.147 1.00 83.62 84 GLY A N 1
ATOM 628 C CA . GLY A 1 84 ? 4.547 3.961 -3.793 1.00 83.62 84 GLY A CA 1
ATOM 629 C C . GLY A 1 84 ? 4.652 3.120 -2.524 1.00 83.62 84 GLY A C 1
ATOM 630 O O . GLY A 1 84 ? 3.782 3.116 -1.652 1.00 83.62 84 GLY A O 1
ATOM 631 N N . VAL A 1 85 ? 5.768 2.395 -2.426 1.00 84.62 85 VAL A N 1
ATOM 632 C CA . VAL A 1 85 ? 6.003 1.393 -1.375 1.00 84.62 85 VAL A CA 1
ATOM 633 C C . VAL A 1 85 ? 6.035 2.025 0.021 1.00 84.62 85 VAL A C 1
ATOM 635 O O . VAL A 1 85 ? 5.486 1.458 0.961 1.00 84.62 85 VAL A O 1
ATOM 638 N N . GLY A 1 86 ? 6.606 3.227 0.157 1.00 84.12 86 GLY A N 1
ATOM 639 C CA . GLY A 1 86 ? 6.661 3.942 1.437 1.00 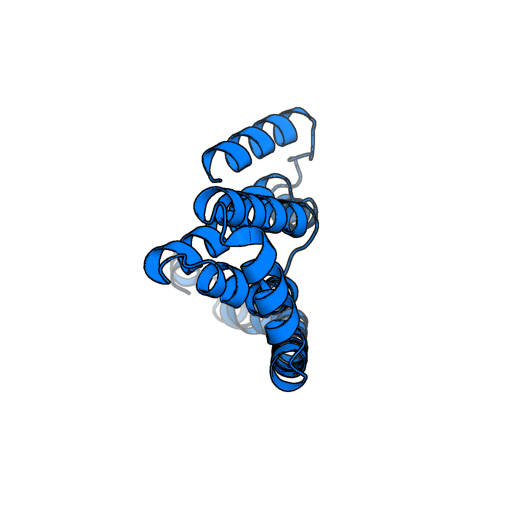84.12 86 GLY A CA 1
ATOM 640 C C . GLY A 1 86 ? 5.273 4.249 2.014 1.00 84.12 86 GLY A C 1
ATOM 641 O O . GLY A 1 86 ? 5.039 4.022 3.199 1.00 84.12 86 GLY A O 1
ATOM 642 N N . SER A 1 87 ? 4.330 4.681 1.169 1.00 85.88 87 SER A N 1
ATOM 643 C CA . SER A 1 87 ? 2.939 4.935 1.570 1.00 85.88 87 SER A CA 1
ATOM 644 C C . SER A 1 87 ? 2.244 3.656 2.037 1.00 85.88 87 SER A C 1
ATOM 646 O O . SER A 1 87 ? 1.552 3.668 3.052 1.00 85.88 87 SER A O 1
ATOM 648 N N . VAL A 1 88 ? 2.474 2.536 1.344 1.00 89.50 88 VAL A N 1
ATOM 649 C CA . VAL A 1 88 ? 1.939 1.217 1.729 1.00 89.50 88 VAL A CA 1
ATOM 650 C C . VAL A 1 88 ? 2.461 0.775 3.090 1.00 89.50 88 VAL A C 1
ATOM 652 O O . VAL A 1 88 ? 1.674 0.326 3.922 1.00 89.50 88 VAL A O 1
ATOM 655 N N . ILE A 1 89 ? 3.760 0.944 3.350 1.00 88.38 89 ILE A N 1
ATOM 656 C CA . ILE A 1 89 ? 4.364 0.580 4.636 1.00 88.38 89 ILE A CA 1
ATOM 657 C C . ILE A 1 89 ? 3.782 1.438 5.766 1.00 88.38 89 ILE A C 1
ATOM 659 O O . ILE A 1 89 ? 3.322 0.892 6.767 1.00 88.38 89 ILE A O 1
ATOM 663 N N . ALA A 1 90 ? 3.752 2.763 5.596 1.00 85.56 90 ALA A N 1
ATOM 664 C CA . ALA A 1 90 ? 3.276 3.684 6.627 1.00 85.56 90 ALA A CA 1
ATOM 665 C C . ALA A 1 90 ? 1.809 3.422 7.008 1.00 85.56 90 ALA A C 1
ATOM 667 O O . ALA A 1 90 ? 1.476 3.323 8.188 1.00 85.56 90 ALA A O 1
ATOM 668 N N . ILE A 1 91 ? 0.938 3.251 6.010 1.00 90.00 91 ILE A N 1
ATOM 669 C CA . ILE A 1 91 ? -0.482 2.975 6.243 1.00 90.00 91 ILE A CA 1
ATOM 670 C C . ILE A 1 91 ? -0.692 1.551 6.773 1.00 90.00 91 ILE A C 1
ATOM 672 O O . ILE A 1 91 ? -1.491 1.355 7.688 1.00 90.00 91 ILE A O 1
ATOM 676 N N . GLY A 1 92 ? 0.047 0.559 6.270 1.00 90.81 92 GLY A N 1
ATOM 677 C CA . GLY A 1 92 ? -0.054 -0.830 6.723 1.00 90.81 92 GLY A CA 1
ATOM 678 C C . GLY A 1 92 ? 0.299 -1.007 8.198 1.00 90.81 92 GLY A C 1
ATOM 679 O O . GLY A 1 92 ? -0.382 -1.747 8.906 1.00 90.81 92 GLY A O 1
ATOM 680 N N . VAL A 1 93 ? 1.297 -0.266 8.690 1.00 88.94 93 VAL A N 1
ATOM 681 C CA . VAL A 1 93 ? 1.677 -0.251 10.111 1.00 88.94 93 VAL A CA 1
ATOM 682 C C . VAL A 1 93 ? 0.535 0.214 11.022 1.00 88.94 93 VAL A C 1
ATOM 684 O O . VAL A 1 93 ? 0.462 -0.230 12.163 1.00 88.94 93 VAL A O 1
ATOM 687 N N . ILE A 1 94 ? -0.368 1.068 10.537 1.00 89.81 94 ILE A N 1
ATOM 688 C CA . ILE A 1 94 ? -1.485 1.603 11.327 1.00 89.81 94 ILE A CA 1
ATOM 689 C C . ILE A 1 94 ? -2.752 0.762 11.123 1.00 89.81 94 ILE A C 1
ATOM 691 O O . ILE A 1 94 ? -3.390 0.342 12.089 1.00 89.81 94 ILE A O 1
ATOM 695 N N . LEU A 1 95 ? -3.122 0.486 9.869 1.00 90.75 95 LEU A N 1
ATOM 696 C CA . LEU A 1 95 ? -4.409 -0.127 9.537 1.00 90.75 95 LEU A CA 1
ATOM 697 C C . LEU A 1 95 ? -4.464 -1.628 9.831 1.00 90.75 95 LEU A C 1
ATOM 699 O O . LEU A 1 95 ? -5.522 -2.126 10.214 1.00 90.75 95 LEU A O 1
ATOM 703 N N . ILE A 1 96 ? -3.347 -2.356 9.714 1.00 91.56 96 ILE A N 1
ATOM 704 C CA . ILE A 1 96 ? -3.329 -3.790 10.038 1.00 91.56 96 ILE A CA 1
ATOM 705 C C . ILE A 1 96 ? -3.604 -4.007 11.536 1.00 91.56 96 ILE A C 1
ATOM 707 O O . ILE A 1 96 ? -4.516 -4.777 11.846 1.00 91.56 96 ILE A O 1
ATOM 711 N N . PRO A 1 97 ? -2.913 -3.332 12.481 1.00 88.69 97 PRO A N 1
ATOM 712 C CA . PRO A 1 97 ? -3.269 -3.414 13.896 1.00 88.69 97 PRO A CA 1
ATOM 713 C C . PRO A 1 97 ? -4.717 -3.028 14.180 1.00 88.69 97 PRO A C 1
ATOM 715 O O . PRO A 1 97 ? -5.371 -3.739 14.935 1.00 88.69 97 PRO A O 1
ATOM 718 N N . ILE A 1 98 ? -5.244 -1.979 13.535 1.00 91.38 98 ILE A N 1
ATOM 719 C CA . ILE A 1 98 ? -6.645 -1.564 13.696 1.00 91.38 98 ILE A CA 1
ATOM 720 C C . ILE A 1 98 ? -7.605 -2.699 13.329 1.00 91.38 98 ILE A C 1
ATOM 722 O O . ILE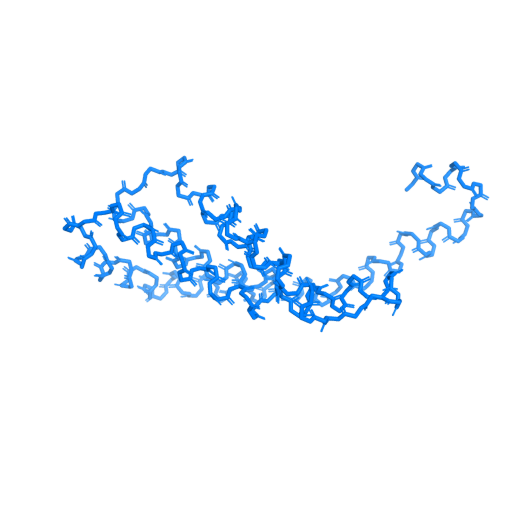 A 1 98 ? -8.471 -3.042 14.136 1.00 91.38 98 ILE A O 1
ATOM 726 N N . LEU A 1 99 ? -7.440 -3.301 12.143 1.00 91.19 99 LEU A N 1
ATOM 727 C CA . LEU A 1 99 ? -8.281 -4.406 11.670 1.00 91.19 99 LEU A CA 1
ATOM 728 C C . LEU A 1 99 ? -8.231 -5.599 12.634 1.00 91.19 99 LEU A C 1
ATOM 730 O O . LEU A 1 99 ? -9.260 -6.194 12.954 1.00 91.19 99 LEU A O 1
ATOM 734 N N . LEU A 1 100 ? -7.042 -5.924 13.144 1.00 90.88 100 LEU A N 1
ATOM 735 C CA . LEU A 1 100 ? -6.873 -7.000 14.118 1.00 90.88 100 LEU A CA 1
ATOM 736 C C . LEU A 1 100 ? -7.509 -6.650 15.474 1.00 90.88 100 LEU A C 1
ATOM 738 O O . LEU A 1 100 ? -8.160 -7.497 16.082 1.00 90.88 100 LEU A O 1
ATOM 742 N N . SER A 1 101 ? -7.382 -5.406 15.941 1.00 87.69 101 SER A N 1
ATOM 743 C CA . SER A 1 101 ? -7.922 -4.958 17.229 1.00 87.69 101 SER A CA 1
ATOM 744 C C . SER A 1 101 ? -9.451 -4.888 17.256 1.00 87.69 101 SER A C 1
ATOM 746 O O . SER A 1 101 ? -10.041 -5.159 18.302 1.00 87.69 101 SER A O 1
ATOM 748 N N . ILE A 1 102 ? -10.121 -4.597 16.133 1.00 89.50 102 ILE A N 1
ATOM 749 C CA . ILE A 1 102 ? -11.595 -4.679 16.036 1.00 89.50 102 ILE A CA 1
ATOM 750 C C . ILE A 1 102 ? -12.116 -6.126 15.924 1.00 89.50 102 ILE A C 1
ATOM 752 O O . ILE A 1 102 ? -13.325 -6.336 15.982 1.00 89.50 102 ILE A O 1
ATOM 756 N N . GLY A 1 103 ? -11.226 -7.120 15.808 1.00 86.56 103 GLY A N 1
ATOM 757 C CA . GLY A 1 103 ? -11.564 -8.546 15.810 1.00 86.56 103 GLY A CA 1
ATOM 758 C C . GLY A 1 103 ? -11.598 -9.217 14.434 1.00 86.56 103 GLY A C 1
ATOM 759 O O . GLY A 1 103 ? -12.072 -10.348 14.335 1.00 86.56 103 GLY A O 1
ATOM 760 N N . VAL A 1 104 ? -11.104 -8.570 13.369 1.00 89.81 104 VAL A N 1
ATOM 761 C CA . VAL A 1 104 ? -11.025 -9.204 12.042 1.00 89.81 104 VAL A CA 1
ATOM 762 C C . VAL A 1 104 ? -9.935 -10.284 12.059 1.00 89.81 104 VAL A C 1
ATOM 764 O O . VAL A 1 104 ? -8.790 -9.998 12.422 1.00 89.81 104 VAL A O 1
ATOM 767 N N . PRO A 1 105 ? -10.227 -11.525 11.626 1.00 91.62 105 PRO A N 1
ATOM 768 C CA . PRO A 1 105 ? -9.215 -12.568 11.528 1.00 91.62 105 PRO A CA 1
ATOM 769 C C . PRO A 1 105 ? -8.071 -12.153 10.598 1.00 91.62 105 PRO A C 1
ATOM 771 O O . PRO A 1 105 ? -8.306 -11.647 9.501 1.00 91.62 105 PRO A O 1
ATOM 774 N N . LYS A 1 106 ? -6.820 -12.456 10.969 1.00 90.31 106 LYS A N 1
ATOM 775 C CA . LYS A 1 106 ? -5.627 -12.124 10.160 1.00 90.31 106 LYS A CA 1
ATOM 776 C C . LYS A 1 106 ? -5.716 -12.622 8.710 1.00 90.31 106 LYS A C 1
ATOM 778 O O . LYS A 1 106 ? -5.246 -11.945 7.801 1.00 90.31 106 LYS A O 1
ATOM 783 N N . LYS A 1 107 ? -6.358 -13.778 8.500 1.00 92.12 107 LYS A N 1
ATOM 784 C CA . LYS A 1 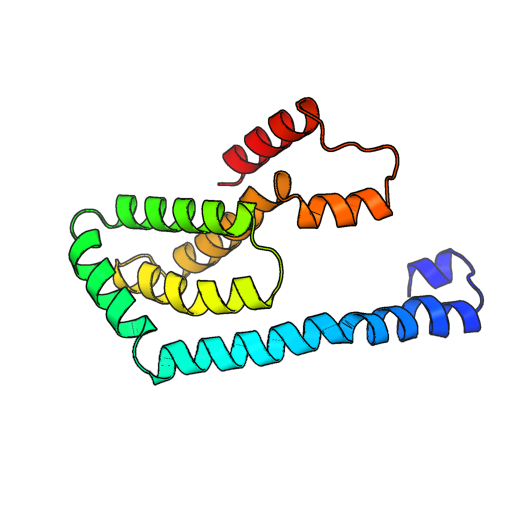107 ? -6.597 -14.376 7.174 1.00 92.12 107 LYS A CA 1
ATOM 785 C C . LYS A 1 107 ? -7.504 -13.530 6.271 1.00 92.12 107 LYS A C 1
ATOM 787 O O . LYS A 1 107 ? -7.454 -13.707 5.065 1.00 92.12 107 LYS A O 1
ATOM 792 N N . VAL A 1 108 ? -8.304 -12.631 6.843 1.00 92.12 108 VAL A N 1
ATOM 793 C CA . VAL A 1 108 ? -9.184 -11.702 6.117 1.00 92.12 108 VAL A CA 1
ATOM 794 C C . VAL A 1 108 ? -8.581 -10.298 6.093 1.00 92.12 108 VAL A C 1
ATOM 796 O O . VAL A 1 108 ? -8.584 -9.653 5.052 1.00 92.12 108 VAL A O 1
ATOM 799 N N . ALA A 1 109 ? -7.998 -9.845 7.208 1.00 91.19 109 ALA A N 1
ATOM 800 C CA . ALA A 1 109 ? -7.452 -8.495 7.340 1.00 91.19 109 ALA A CA 1
ATOM 801 C C . ALA A 1 109 ? -6.343 -8.189 6.319 1.00 91.19 109 ALA A C 1
ATOM 803 O O . ALA A 1 109 ? -6.357 -7.124 5.709 1.00 91.19 109 ALA A O 1
ATOM 804 N N . ILE A 1 110 ? -5.398 -9.118 6.116 1.00 91.69 110 ILE A N 1
ATOM 805 C CA . ILE A 1 110 ? -4.272 -8.893 5.198 1.00 91.69 110 ILE A CA 1
ATOM 806 C C . ILE A 1 110 ? -4.747 -8.847 3.735 1.00 91.69 110 ILE A C 1
ATOM 808 O O . ILE A 1 110 ? -4.464 -7.846 3.079 1.00 91.69 110 ILE A O 1
ATOM 812 N N . PRO A 1 111 ? -5.511 -9.835 3.215 1.00 92.75 111 PRO A N 1
ATOM 813 C CA . PRO A 1 111 ? -6.028 -9.747 1.850 1.00 92.75 111 PRO A CA 1
ATOM 814 C C . PRO A 1 111 ? -6.942 -8.543 1.629 1.00 92.75 111 PRO A C 1
ATOM 816 O O . PRO A 1 111 ? -6.787 -7.863 0.622 1.00 92.75 111 PRO A O 1
ATOM 819 N N . ALA A 1 112 ? -7.842 -8.232 2.570 1.00 92.44 112 ALA A N 1
ATOM 820 C CA . ALA A 1 112 ? -8.731 -7.076 2.455 1.00 92.44 112 ALA A CA 1
ATOM 821 C C . ALA A 1 112 ? -7.941 -5.764 2.350 1.00 92.44 112 ALA A C 1
ATOM 823 O O . ALA A 1 112 ? -8.217 -4.947 1.479 1.00 92.44 112 ALA A O 1
ATOM 824 N N . PHE A 1 113 ? -6.907 -5.591 3.176 1.00 92.06 113 PHE A N 1
ATOM 825 C CA . PHE A 1 113 ? -6.014 -4.437 3.098 1.00 92.06 113 PHE A CA 1
ATOM 826 C C . PHE A 1 113 ? -5.278 -4.360 1.751 1.00 92.06 113 PHE A C 1
ATOM 828 O O . PHE A 1 113 ? -5.242 -3.304 1.122 1.00 92.06 113 PHE A O 1
ATOM 835 N N . THR A 1 114 ? -4.724 -5.475 1.267 1.00 92.31 114 THR A N 1
ATOM 836 C CA . THR A 1 114 ? -4.019 -5.509 -0.024 1.00 92.31 114 THR A CA 1
ATOM 837 C C . THR A 1 114 ? -4.954 -5.226 -1.204 1.00 92.31 114 THR A C 1
ATOM 839 O O . THR A 1 114 ? -4.585 -4.468 -2.101 1.00 92.31 114 THR A O 1
ATOM 842 N N . MET A 1 115 ? -6.174 -5.771 -1.199 1.00 92.94 115 MET A N 1
ATOM 843 C CA . MET A 1 115 ? -7.181 -5.486 -2.229 1.00 92.94 115 MET A CA 1
ATOM 844 C C . MET A 1 115 ? -7.616 -4.018 -2.198 1.00 92.94 115 MET A C 1
ATOM 846 O O . MET A 1 115 ? -7.705 -3.400 -3.258 1.00 92.94 115 MET A O 1
ATOM 850 N N . ALA A 1 116 ? -7.774 -3.437 -1.004 1.00 93.94 116 ALA A N 1
ATOM 851 C CA . ALA A 1 116 ? -8.121 -2.030 -0.817 1.00 93.94 116 ALA A CA 1
ATOM 852 C C . ALA A 1 116 ? -7.048 -1.062 -1.336 1.00 93.94 116 ALA A C 1
ATOM 854 O O . ALA A 1 116 ? -7.380 0.019 -1.807 1.00 93.94 116 ALA A O 1
ATOM 855 N N . ILE A 1 117 ? -5.767 -1.441 -1.274 1.00 93.56 117 ILE A N 1
ATOM 856 C CA . ILE A 1 117 ? -4.674 -0.681 -1.903 1.00 93.56 117 ILE A CA 1
ATOM 857 C C . ILE A 1 117 ? -4.745 -0.793 -3.428 1.00 93.56 117 ILE A C 1
ATOM 859 O O . ILE A 1 117 ? -4.513 0.186 -4.133 1.00 93.56 117 ILE A O 1
ATOM 863 N N . GLY A 1 118 ? -5.042 -1.989 -3.942 1.00 91.38 118 GLY A N 1
ATOM 864 C CA . GLY A 1 118 ? -5.055 -2.268 -5.376 1.00 91.38 118 GLY A CA 1
ATOM 865 C C . GLY A 1 118 ? -6.242 -1.653 -6.120 1.00 91.38 118 GLY A C 1
ATOM 866 O O . GLY A 1 118 ? -6.063 -1.155 -7.224 1.00 91.38 118 GLY A O 1
ATOM 867 N N . ALA A 1 119 ? -7.438 -1.646 -5.530 1.00 93.38 119 ALA A N 1
ATOM 868 C CA . ALA A 1 119 ? -8.655 -1.154 -6.176 1.00 93.38 119 ALA A CA 1
ATOM 869 C C . ALA A 1 119 ? -8.557 0.302 -6.692 1.00 93.38 119 ALA A C 1
ATOM 871 O O . ALA A 1 119 ? -8.872 0.549 -7.853 1.00 93.38 119 ALA A O 1
ATOM 872 N N . PRO A 1 120 ? -8.085 1.293 -5.917 1.00 92.88 120 PRO A N 1
ATOM 873 C CA . PRO A 1 120 ? -7.980 2.672 -6.396 1.00 92.88 120 PRO A CA 1
ATOM 874 C C . PRO A 1 120 ? -6.856 2.897 -7.419 1.00 92.88 120 PRO A C 1
ATOM 876 O O . PRO A 1 120 ? -6.783 3.973 -8.013 1.00 92.88 120 PRO A O 1
ATOM 879 N N . MET A 1 121 ? -5.993 1.907 -7.678 1.00 91.31 121 MET A N 1
ATOM 880 C CA . MET A 1 121 ? -4.931 2.035 -8.681 1.00 91.31 121 MET A CA 1
ATOM 881 C C . MET A 1 121 ? -5.484 2.289 -10.088 1.00 91.31 121 MET A C 1
ATOM 883 O O . MET A 1 121 ? -4.835 2.980 -10.870 1.00 91.31 121 MET A O 1
ATOM 887 N N . TYR A 1 122 ? -6.703 1.834 -10.401 1.00 89.12 122 TYR A N 1
ATOM 888 C CA . TYR A 1 122 ? -7.333 2.103 -11.700 1.00 89.12 122 TYR A CA 1
ATOM 889 C C . TYR A 1 122 ? -7.606 3.592 -11.954 1.00 89.12 122 TYR A C 1
ATOM 891 O O . TYR A 1 122 ? -7.599 4.025 -13.107 1.00 89.12 122 TYR A O 1
ATOM 899 N N . ILE A 1 123 ? -7.821 4.386 -10.902 1.00 91.12 123 ILE A N 1
ATOM 900 C CA . ILE A 1 123 ? -8.091 5.830 -10.998 1.00 91.12 123 ILE A CA 1
ATOM 901 C C . ILE A 1 123 ? -6.889 6.691 -10.587 1.00 91.12 123 ILE A C 1
ATOM 903 O O . ILE A 1 123 ? -6.954 7.918 -10.655 1.00 91.12 123 ILE A O 1
ATOM 907 N N . ASN A 1 124 ? -5.784 6.069 -10.171 1.00 90.25 124 ASN A N 1
ATOM 908 C CA . ASN A 1 124 ? -4.610 6.774 -9.680 1.00 90.25 124 ASN A CA 1
ATOM 909 C C . ASN A 1 124 ? -3.819 7.410 -10.839 1.00 90.25 124 ASN A C 1
ATOM 911 O O . ASN A 1 124 ? -3.268 6.729 -11.708 1.00 90.25 124 ASN A O 1
ATOM 915 N N . VAL A 1 125 ? -3.724 8.742 -10.826 1.00 85.44 125 VAL A N 1
ATOM 916 C CA . VAL A 1 125 ? -3.072 9.530 -11.888 1.00 85.44 125 VAL A CA 1
ATOM 917 C C . VAL A 1 125 ? -1.566 9.250 -11.972 1.00 85.44 125 VAL A C 1
ATOM 919 O O . VAL A 1 125 ? -0.992 9.257 -13.062 1.00 85.44 125 VAL A O 1
ATOM 922 N N . VAL A 1 126 ? -0.914 8.961 -10.840 1.00 85.12 126 VAL A N 1
ATOM 923 C CA . VAL A 1 126 ? 0.524 8.654 -10.794 1.00 85.12 126 VAL A CA 1
ATOM 924 C C . VAL A 1 126 ? 0.810 7.342 -11.518 1.00 85.12 126 VAL A C 1
ATOM 926 O O . VAL A 1 126 ? 1.759 7.270 -12.302 1.00 85.12 126 VAL A O 1
ATOM 929 N N . LEU A 1 127 ? -0.020 6.318 -11.298 1.00 85.31 127 LEU A N 1
ATOM 930 C CA . LEU A 1 127 ? 0.098 5.050 -12.015 1.00 85.31 127 LEU A CA 1
ATOM 931 C C . LEU A 1 127 ? -0.239 5.220 -13.499 1.00 85.31 127 LEU A C 1
ATOM 933 O O . LEU A 1 127 ? 0.481 4.719 -14.361 1.00 85.31 127 LEU A O 1
ATOM 937 N N . PHE A 1 128 ? -1.292 5.971 -13.813 1.00 86.38 128 PHE A N 1
ATOM 938 C CA . PHE A 1 128 ? -1.674 6.217 -15.198 1.00 86.38 128 PHE A CA 1
ATOM 939 C C . PHE A 1 128 ? -0.548 6.878 -16.006 1.00 86.38 128 PHE A C 1
ATOM 941 O O . PHE A 1 128 ? -0.275 6.473 -17.135 1.00 86.38 128 PHE A O 1
ATOM 948 N N . ASN A 1 129 ? 0.164 7.843 -15.421 1.00 85.62 129 ASN A N 1
ATOM 949 C CA . ASN A 1 129 ? 1.312 8.478 -16.070 1.00 85.62 129 ASN A CA 1
ATOM 950 C C . ASN A 1 129 ? 2.460 7.494 -16.354 1.00 85.62 129 ASN A C 1
ATOM 952 O O . ASN A 1 129 ? 3.155 7.653 -17.356 1.00 85.62 129 ASN A O 1
ATOM 956 N N . GLN A 1 130 ? 2.632 6.453 -15.531 1.00 84.19 130 GLN A N 1
ATOM 957 C CA . GLN A 1 130 ? 3.596 5.381 -15.807 1.00 84.19 130 GLN A CA 1
ATOM 958 C C . GLN A 1 130 ? 3.150 4.531 -17.000 1.00 84.19 130 GLN A C 1
ATOM 960 O O . GLN A 1 130 ? 3.960 4.230 -17.870 1.00 84.19 130 GLN A O 1
ATOM 965 N N . ILE A 1 131 ? 1.860 4.194 -17.090 1.00 84.62 131 ILE A N 1
ATOM 966 C CA . ILE A 1 131 ? 1.304 3.435 -18.224 1.00 84.62 131 ILE A CA 1
ATOM 967 C C . ILE A 1 131 ? 1.380 4.255 -19.519 1.00 84.62 131 ILE A C 1
ATOM 969 O O . ILE A 1 131 ? 1.725 3.723 -20.574 1.00 84.62 131 ILE A O 1
ATOM 973 N N . LYS A 1 132 ? 1.131 5.566 -19.443 1.00 85.00 132 LYS A N 1
ATOM 974 C CA . LYS A 1 132 ? 1.209 6.480 -20.588 1.00 85.00 132 LYS A CA 1
ATOM 975 C C . LYS A 1 132 ? 2.605 6.531 -21.218 1.00 85.00 132 LYS A C 1
ATOM 977 O O . LYS A 1 132 ? 2.710 6.735 -22.423 1.00 85.00 132 LYS A O 1
ATOM 982 N N . ALA A 1 133 ? 3.666 6.292 -20.443 1.00 84.19 133 ALA A N 1
ATOM 983 C CA . ALA A 1 133 ? 5.024 6.182 -20.981 1.00 84.19 133 ALA A CA 1
ATOM 984 C C . ALA A 1 133 ? 5.180 5.009 -21.969 1.00 84.19 133 ALA A C 1
ATOM 986 O O . ALA A 1 133 ? 5.995 5.087 -22.885 1.00 84.19 133 ALA A O 1
ATOM 987 N N . PHE A 1 134 ? 4.382 3.948 -21.812 1.00 85.00 134 PHE A N 1
ATOM 988 C CA . PHE A 1 134 ? 4.344 2.805 -22.728 1.00 85.00 134 PHE A CA 1
ATOM 989 C C . PHE A 1 134 ? 3.300 2.976 -23.838 1.00 85.00 134 PHE A C 1
ATOM 991 O O . PHE A 1 134 ? 3.507 2.494 -24.949 1.00 85.00 134 PHE A O 1
ATOM 998 N N . PHE A 1 135 ? 2.201 3.686 -23.558 1.00 87.00 135 PHE A N 1
ATOM 999 C CA . PHE A 1 135 ? 1.102 3.918 -24.500 1.00 87.00 135 PHE A CA 1
ATOM 1000 C C . PHE A 1 135 ? 0.758 5.416 -24.612 1.00 87.00 135 PHE A C 1
ATOM 1002 O O . PHE A 1 135 ? -0.208 5.883 -24.001 1.00 87.00 135 PHE A O 1
ATOM 1009 N N . PRO A 1 136 ? 1.509 6.194 -25.417 1.00 82.19 136 PRO A N 1
ATOM 1010 C CA . PRO A 1 136 ? 1.386 7.656 -25.457 1.00 82.19 136 PRO A CA 1
ATOM 1011 C C . PRO A 1 136 ? 0.036 8.167 -25.978 1.00 82.19 136 PRO A C 1
ATOM 1013 O O . PRO A 1 136 ? -0.377 9.275 -25.641 1.00 82.19 136 PRO A O 1
ATOM 1016 N N . SER A 1 137 ? -0.653 7.364 -26.795 1.00 81.81 137 SER A N 1
ATOM 1017 C CA . SER A 1 137 ? -1.971 7.671 -27.367 1.00 81.81 137 SER A CA 1
ATOM 1018 C C . SER A 1 137 ? -3.115 7.598 -26.349 1.00 81.81 137 SER A C 1
ATOM 1020 O O . SER A 1 137 ? -4.230 8.034 -26.644 1.00 81.81 137 SER A O 1
ATOM 1022 N N . VAL A 1 138 ? -2.863 7.058 -25.153 1.00 82.00 138 VAL A N 1
ATOM 1023 C CA . VAL A 1 138 ? -3.881 6.868 -24.120 1.00 82.00 138 VAL A CA 1
ATOM 1024 C C . VAL A 1 138 ? -3.985 8.133 -23.270 1.00 82.00 138 VAL A C 1
ATOM 1026 O O . VAL A 1 138 ? -3.012 8.620 -22.692 1.00 82.00 138 VAL A O 1
ATOM 1029 N N . ASN A 1 139 ? -5.199 8.676 -23.189 1.00 82.31 139 ASN A N 1
ATOM 1030 C CA . ASN A 1 139 ? -5.500 9.885 -22.430 1.00 82.31 139 ASN A CA 1
ATOM 1031 C C . ASN A 1 139 ? -6.349 9.566 -21.204 1.00 82.31 139 ASN A C 1
ATOM 1033 O O . ASN A 1 139 ? -7.258 8.736 -21.262 1.00 82.31 139 ASN A O 1
ATOM 1037 N N . PHE A 1 140 ? -6.079 10.281 -20.111 1.00 80.31 140 PHE A N 1
ATOM 1038 C CA . PHE A 1 140 ? -6.871 10.223 -18.887 1.00 80.31 140 PHE A CA 1
ATOM 1039 C C . PHE A 1 140 ? -8.191 10.976 -19.108 1.00 80.31 140 PHE A C 1
ATOM 1041 O O . PHE A 1 140 ? -8.361 12.126 -18.716 1.00 80.31 140 PHE A O 1
ATOM 1048 N N . SER A 1 141 ? -9.083 10.358 -19.877 1.00 84.00 141 SER A N 1
ATOM 1049 C CA . SER A 1 141 ? -10.369 10.917 -20.292 1.00 84.00 141 SER A CA 1
ATOM 1050 C C . SER A 1 141 ? -11.494 10.456 -19.362 1.00 84.00 141 SER A C 1
ATOM 1052 O O . SER A 1 141 ? -11.363 9.450 -18.665 1.00 84.00 141 SER A O 1
ATOM 1054 N N . GLY A 1 142 ? -12.649 11.124 -19.421 1.00 83.31 142 GLY A N 1
ATOM 1055 C CA . GLY A 1 142 ? -13.859 10.706 -18.706 1.00 83.31 142 GLY A CA 1
ATOM 1056 C C . GLY A 1 142 ? -14.256 9.252 -18.989 1.00 83.31 142 GLY A C 1
ATOM 1057 O O . GLY A 1 142 ? -14.643 8.540 -18.071 1.00 83.31 142 GLY A O 1
ATOM 1058 N N . LYS A 1 143 ? -14.064 8.754 -20.222 1.00 84.50 143 LYS A N 1
ATOM 1059 C CA . LYS A 1 143 ? -14.312 7.334 -20.552 1.00 84.50 143 LYS A CA 1
ATOM 1060 C C . LYS A 1 143 ? -13.395 6.375 -19.781 1.00 84.50 143 LYS A C 1
ATOM 1062 O O . LYS A 1 143 ? -13.859 5.336 -19.323 1.00 84.50 143 LYS A O 1
ATOM 1067 N N . TYR A 1 144 ? -12.118 6.732 -19.620 1.00 87.00 144 TYR A N 1
ATOM 1068 C CA . TYR A 1 144 ? -11.173 5.948 -18.821 1.00 87.00 144 TYR A CA 1
ATOM 1069 C C . TYR A 1 144 ? -11.555 5.981 -17.340 1.00 87.00 144 TYR A C 1
ATOM 1071 O O . TYR A 1 144 ? -11.539 4.947 -16.687 1.00 87.00 144 TYR A O 1
ATOM 1079 N N . LEU A 1 145 ? -11.962 7.143 -16.825 1.00 86.69 145 LEU A N 1
ATOM 1080 C CA . LEU A 1 145 ? -12.403 7.281 -15.437 1.00 86.69 145 LEU A CA 1
ATOM 1081 C C . LEU A 1 145 ? -13.650 6.451 -15.126 1.00 86.69 145 LEU A C 1
ATOM 1083 O O . LEU A 1 145 ? -13.702 5.838 -14.068 1.00 86.69 145 LEU A O 1
ATOM 1087 N N . VAL A 1 146 ? -14.621 6.374 -16.041 1.00 88.81 146 VAL A N 1
ATOM 1088 C CA . VAL A 1 146 ? -15.797 5.503 -15.865 1.00 88.81 146 VAL A CA 1
ATOM 1089 C C . VAL A 1 146 ? -15.370 4.040 -15.771 1.00 88.81 146 VAL A C 1
ATOM 1091 O O . VAL A 1 146 ? -15.781 3.347 -14.845 1.00 88.81 146 VAL A O 1
ATOM 1094 N N . PHE A 1 147 ? -14.497 3.581 -16.673 1.00 89.75 147 PHE A N 1
ATOM 1095 C CA . PHE A 1 147 ? -13.922 2.237 -16.580 1.00 89.75 147 PHE A CA 1
ATOM 1096 C C . PHE A 1 147 ? -13.168 2.032 -15.259 1.00 89.75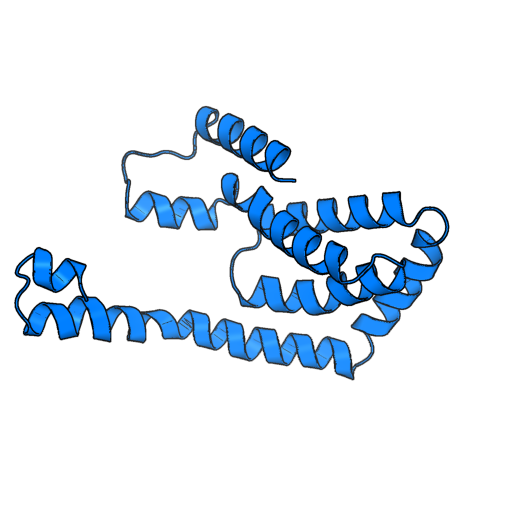 147 PHE A C 1
ATOM 1098 O O . PHE A 1 147 ? -13.388 1.035 -14.578 1.00 89.75 147 PHE A O 1
ATOM 1105 N N . GLY A 1 148 ? -12.316 2.984 -14.876 1.00 89.31 148 GLY A N 1
ATOM 1106 C CA . GLY A 1 148 ? -11.492 2.885 -13.679 1.00 89.31 148 GLY A CA 1
ATOM 1107 C C . GLY A 1 148 ? -12.313 2.858 -12.393 1.00 89.31 148 GLY A C 1
ATOM 1108 O O . GLY A 1 148 ? -11.996 2.088 -11.494 1.00 89.31 148 GLY A O 1
ATOM 1109 N N . LEU A 1 149 ? -13.399 3.632 -12.323 1.00 90.75 149 LEU A N 1
ATOM 1110 C CA . LEU A 1 149 ? -14.335 3.606 -11.199 1.00 90.75 149 LEU A CA 1
ATOM 1111 C C . LEU A 1 149 ? -15.087 2.276 -11.125 1.00 90.75 149 LEU A C 1
ATOM 1113 O O . LEU A 1 149 ? -15.182 1.705 -10.046 1.00 90.75 149 LEU A O 1
ATOM 1117 N N . VAL A 1 150 ? -15.562 1.744 -12.256 1.00 91.94 150 VAL A N 1
ATOM 1118 C CA . VAL A 1 150 ? -16.225 0.430 -12.285 1.00 91.94 150 VAL A CA 1
ATOM 1119 C C . VAL A 1 150 ? -15.254 -0.678 -11.866 1.00 91.94 150 VAL A C 1
ATOM 1121 O O . VAL A 1 150 ? -15.597 -1.498 -11.020 1.00 91.94 150 VAL A O 1
ATOM 1124 N N . ALA A 1 151 ? -14.029 -0.681 -12.395 1.00 91.44 151 ALA A N 1
ATOM 1125 C CA . ALA A 1 151 ? -13.002 -1.656 -12.033 1.00 91.44 151 ALA A CA 1
ATOM 1126 C C . ALA A 1 151 ? -12.613 -1.558 -10.548 1.00 91.44 151 ALA A C 1
ATOM 1128 O O . ALA A 1 151 ? -12.500 -2.580 -9.872 1.00 91.44 151 ALA A O 1
ATOM 1129 N N . MET A 1 152 ? -12.482 -0.335 -10.023 1.00 92.75 152 MET A N 1
ATOM 1130 C CA . MET A 1 152 ? -12.263 -0.084 -8.600 1.00 92.75 152 MET A CA 1
ATOM 1131 C C . MET A 1 152 ? -13.407 -0.656 -7.758 1.00 92.75 152 MET A C 1
ATOM 1133 O O . MET A 1 152 ? -13.136 -1.362 -6.795 1.00 92.75 152 MET A O 1
ATOM 1137 N N . SER A 1 153 ? -14.666 -0.393 -8.121 1.00 90.06 153 SER A N 1
ATOM 1138 C CA . SER A 1 153 ? -15.835 -0.889 -7.385 1.00 90.06 153 SER A CA 1
ATOM 1139 C C . SER A 1 153 ? -15.993 -2.407 -7.432 1.00 90.06 153 SER A C 1
ATOM 1141 O O . SER A 1 153 ? -16.504 -2.972 -6.479 1.00 90.06 153 SER A O 1
ATOM 1143 N N . VAL A 1 154 ? -15.584 -3.067 -8.520 1.00 92.00 154 VAL A N 1
ATOM 1144 C CA . VAL A 1 154 ? -15.641 -4.536 -8.638 1.00 92.00 154 VAL A CA 1
ATOM 1145 C C . VAL A 1 154 ? -14.543 -5.213 -7.817 1.00 92.00 154 VAL A C 1
ATOM 1147 O O . VAL A 1 154 ? -14.752 -6.310 -7.308 1.00 92.00 154 VAL A O 1
ATOM 1150 N N . GLN A 1 155 ? -13.366 -4.593 -7.715 1.00 91.44 155 GLN A N 1
ATOM 1151 C CA . GLN A 1 155 ? -12.249 -5.150 -6.951 1.00 91.44 155 GLN A CA 1
ATOM 1152 C C . GLN A 1 155 ? -12.392 -4.948 -5.434 1.00 91.44 155 GLN A C 1
ATOM 1154 O O . GLN A 1 155 ? -11.814 -5.725 -4.670 1.00 91.44 155 GLN A O 1
ATOM 1159 N N . LEU A 1 156 ? -13.080 -3.883 -5.013 1.00 86.75 156 LEU A N 1
ATOM 1160 C CA . LEU A 1 156 ? -13.265 -3.523 -3.608 1.00 86.75 156 LEU A CA 1
ATOM 1161 C C . LEU A 1 156 ? -14.316 -4.403 -2.914 1.00 86.75 156 LEU A C 1
ATOM 1163 O O . LEU A 1 156 ? -14.044 -4.808 -1.761 1.00 86.75 156 LEU A O 1
#

Radius of gyration: 19.74 Å; Cα contacts (8 Å, |Δi|>4): 141; chains: 1; bounding box: 46×26×52 Å

Mean predicted aligned error: 6.45 Å

Secondary structure (DSSP, 8-state):
-HHHHHTT--HHHIIIIIIIHHHHTTHHHHHHHHHHHHHHHHHHHTSHHHHHHHHHHHHHTTSHHHHHHHHHHHHHHHHTT--SHHHHHHHHHHHHHHHHHTT--HHHHHHHHHHHHHGGGGG-HHHHHHHHTT-TT----HHHHHHHHHHHHHH-

Solvent-accessible surface area (backbone atoms only — not comparable to full-atom values): 8221 Å² total; per-residue (Å²): 107,72,69,41,62,75,64,68,52,55,68,71,56,44,49,48,67,67,49,47,49,55,59,61,68,40,51,66,58,51,52,36,43,53,53,18,52,51,52,30,46,49,38,52,77,71,41,53,34,55,52,54,19,54,53,48,24,71,67,23,56,85,44,38,69,62,40,47,52,50,52,35,52,52,43,21,59,52,23,34,75,54,82,58,68,26,58,52,41,42,50,46,58,39,51,52,52,31,37,47,59,36,64,44,54,69,87,52,42,54,57,49,51,54,38,15,48,52,20,23,45,60,60,13,63,74,56,48,56,58,53,28,75,79,40,75,89,62,66,98,39,74,71,50,48,54,52,15,51,52,54,20,64,72,56,94